Protein AF-A0A852U367-F1 (afdb_monomer)

Nearest PDB structures (foldseek):
  8a5p-assembly1_X  TM=5.467E-01  e=6.351E+00  Thermochaetoides thermophila
  8a5q-assembly1_X  TM=4.350E-01  e=4.258E+00  Thermochaetoides thermophila
  8yt8-assembly1_D  TM=2.762E-01  e=5.942E+00  Mus musculus

Secondary structure (DSSP, 8-state):
------------PPPP-----PPP-----SS---TT--PPPPP-----PPPSS--EEEEEEE-TTS-EEEEEEE-

Radius of gyration: 23.04 Å; Cα contacts (8 Å, |Δi|>4): 33; chains: 1; bounding box: 66×36×51 Å

Mean predicted aligned error: 19.77 Å

Structure (mmCIF, N/CA/C/O backbone):
data_AF-A0A852U367-F1
#
_entry.id   AF-A0A852U367-F1
#
loop_
_atom_site.group_PDB
_atom_site.id
_atom_site.type_symbol
_atom_site.label_atom_id
_atom_site.label_alt_id
_atom_site.label_comp_id
_atom_site.label_asym_id
_atom_site.label_entity_id
_atom_site.label_seq_id
_atom_site.pdbx_PDB_ins_code
_atom_site.Cartn_x
_atom_site.Cartn_y
_atom_site.Cartn_z
_atom_site.occupancy
_atom_site.B_iso_or_equiv
_atom_site.auth_seq_id
_atom_site.auth_comp_id
_atom_site.auth_asym_id
_atom_site.auth_atom_id
_atom_site.pdbx_PDB_model_num
ATOM 1 N N . MET A 1 1 ? -43.765 15.676 -22.180 1.00 40.66 1 MET A N 1
ATOM 2 C CA . MET A 1 1 ? -43.417 16.291 -20.878 1.00 40.66 1 MET A CA 1
ATOM 3 C C . MET A 1 1 ? -41.918 16.116 -20.650 1.00 40.66 1 MET A C 1
ATOM 5 O O . MET A 1 1 ? -41.473 14.985 -20.518 1.00 40.66 1 MET A O 1
ATOM 9 N N . ALA A 1 2 ? -41.134 17.196 -20.715 1.00 51.03 2 ALA A N 1
ATOM 10 C CA . ALA A 1 2 ? -39.670 17.157 -20.626 1.00 51.03 2 ALA A CA 1
ATOM 11 C C . ALA A 1 2 ? -39.202 17.343 -19.172 1.00 51.03 2 ALA A C 1
ATOM 13 O O . ALA A 1 2 ? -39.655 18.263 -18.493 1.00 51.03 2 ALA A O 1
ATOM 14 N N . ARG A 1 3 ? -38.308 16.472 -18.689 1.00 58.69 3 ARG A N 1
ATOM 15 C CA . ARG A 1 3 ? -37.721 16.549 -17.341 1.00 58.69 3 ARG A CA 1
ATOM 16 C C . ARG A 1 3 ? -36.452 17.408 -17.400 1.00 58.69 3 ARG A C 1
ATOM 18 O O . ARG A 1 3 ? -35.515 17.046 -18.104 1.00 58.69 3 ARG A O 1
A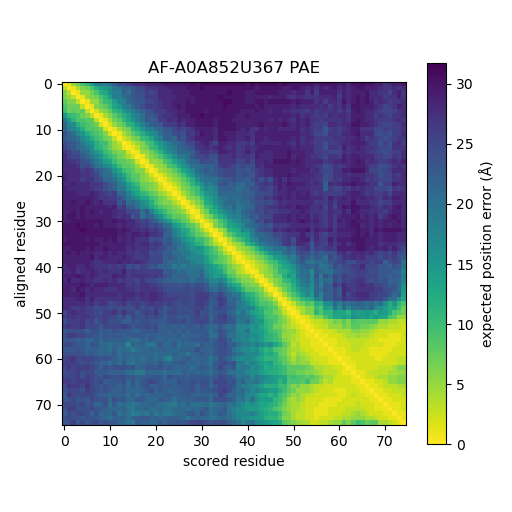TOM 25 N N . LYS A 1 4 ? -36.416 18.539 -16.684 1.00 49.41 4 LYS A N 1
ATOM 26 C CA . LYS A 1 4 ? -35.188 19.330 -16.485 1.00 49.41 4 LYS A CA 1
ATOM 27 C C . LYS A 1 4 ? -34.362 18.674 -15.378 1.00 49.41 4 LYS A C 1
ATOM 29 O O . LYS A 1 4 ? -34.796 18.642 -14.232 1.00 49.41 4 LYS A O 1
ATOM 34 N N . VAL A 1 5 ? -33.189 18.156 -15.727 1.00 56.78 5 VAL A N 1
ATOM 35 C CA . VAL A 1 5 ? -32.150 17.785 -14.761 1.00 56.78 5 VAL A CA 1
ATOM 36 C C . VAL A 1 5 ? -31.360 19.058 -14.481 1.00 56.78 5 VAL A C 1
ATOM 38 O O . VAL A 1 5 ? -30.673 19.561 -15.364 1.00 56.78 5 VAL A O 1
ATOM 41 N N . SER A 1 6 ? -31.519 19.636 -13.294 1.00 55.38 6 SER A N 1
ATOM 42 C CA . SER A 1 6 ? -30.631 20.701 -12.833 1.00 55.38 6 SER A CA 1
ATOM 43 C C . SER A 1 6 ? -29.328 20.059 -12.364 1.00 55.38 6 SER A C 1
ATOM 45 O O . SER A 1 6 ? -29.319 19.372 -11.341 1.00 55.38 6 SER A O 1
ATOM 47 N N . GLU A 1 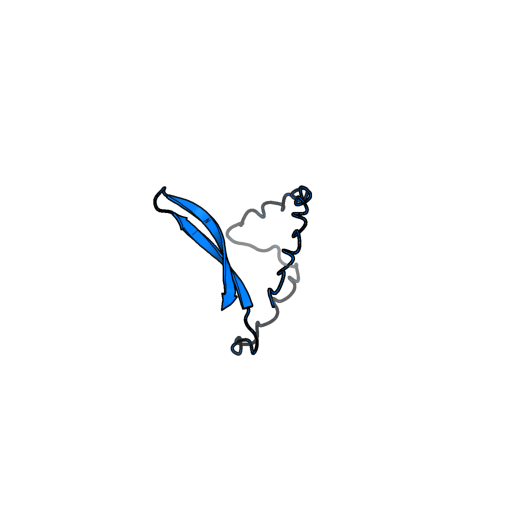7 ? -28.247 20.261 -13.117 1.00 52.31 7 GLU A N 1
ATOM 48 C CA . GLU A 1 7 ? -26.886 19.991 -12.655 1.00 52.31 7 GLU A CA 1
ATOM 49 C C . GLU A 1 7 ? -26.642 20.777 -11.366 1.00 52.31 7 GLU A C 1
ATOM 51 O O . GLU A 1 7 ? -26.673 22.007 -11.341 1.00 52.31 7 GLU A O 1
ATOM 56 N N . ALA A 1 8 ? -26.436 20.054 -10.269 1.00 55.66 8 ALA A N 1
ATOM 57 C CA . ALA A 1 8 ? -25.934 20.642 -9.046 1.00 55.66 8 ALA A CA 1
ATOM 58 C C . ALA A 1 8 ? -24.496 21.103 -9.311 1.00 55.66 8 ALA A C 1
ATOM 60 O O . ALA A 1 8 ? -23.600 20.278 -9.490 1.00 55.66 8 ALA A O 1
ATOM 61 N N . SER A 1 9 ? -24.278 22.418 -9.345 1.00 52.47 9 SER A N 1
ATOM 62 C CA . SER A 1 9 ? -22.950 23.026 -9.380 1.00 52.47 9 SER A CA 1
ATOM 63 C C . SER A 1 9 ? -22.167 22.593 -8.139 1.00 52.47 9 SER A C 1
ATOM 65 O O . SER A 1 9 ? -22.292 23.183 -7.065 1.00 52.47 9 SER A O 1
ATOM 67 N N . LEU A 1 10 ? -21.381 21.523 -8.268 1.00 56.75 10 LEU A N 1
ATOM 68 C CA . LEU A 1 10 ? -20.477 21.036 -7.234 1.00 56.75 10 LEU A CA 1
ATOM 69 C C . LEU A 1 10 ? -19.367 22.073 -7.044 1.00 56.75 10 LEU A C 1
ATOM 71 O O . LEU A 1 10 ? -18.378 22.118 -7.776 1.00 56.75 10 LEU A O 1
ATOM 75 N N . SER A 1 11 ? -19.583 22.943 -6.059 1.00 54.06 11 SER A N 1
ATOM 76 C CA . SER A 1 11 ? -18.620 23.910 -5.543 1.00 54.06 11 SER A CA 1
ATOM 77 C C . SER A 1 11 ? -17.281 23.215 -5.276 1.00 54.06 11 SER A C 1
ATOM 79 O O . SER A 1 11 ? -17.122 22.476 -4.304 1.00 54.06 11 SER A O 1
ATOM 81 N N . THR A 1 12 ? -16.312 23.417 -6.170 1.00 53.94 12 THR A N 1
ATOM 82 C CA . THR A 1 12 ? -14.949 22.907 -5.997 1.00 53.94 12 THR A CA 1
ATOM 83 C C . THR A 1 12 ? -14.236 23.816 -5.002 1.00 53.94 12 THR A C 1
ATOM 85 O O . THR A 1 12 ? -13.578 24.791 -5.367 1.00 53.94 12 THR A O 1
ATOM 88 N N . ALA A 1 13 ? -14.411 23.527 -3.714 1.00 59.22 13 ALA A N 1
ATOM 89 C CA . ALA A 1 13 ? -13.650 24.161 -2.649 1.00 59.22 13 ALA A CA 1
ATOM 90 C C . ALA A 1 13 ? -12.151 23.876 -2.863 1.00 59.22 13 ALA A C 1
ATOM 92 O O . ALA A 1 13 ? -11.715 22.724 -2.867 1.00 59.22 13 ALA A O 1
ATOM 93 N N . ARG A 1 14 ? -11.347 24.929 -3.069 1.00 61.84 14 ARG A N 1
ATOM 94 C CA . ARG A 1 14 ? -9.881 24.820 -3.138 1.00 61.84 14 ARG A CA 1
ATOM 95 C C . ARG A 1 14 ? -9.350 24.210 -1.831 1.00 61.84 14 ARG A C 1
ATOM 97 O O . ARG A 1 14 ? -9.702 24.710 -0.762 1.00 61.84 14 ARG A O 1
ATOM 104 N N . PRO A 1 15 ? -8.460 23.204 -1.874 1.00 63.09 15 PRO A N 1
ATOM 105 C CA . PRO A 1 15 ? -7.837 22.698 -0.660 1.00 63.09 15 PRO A CA 1
ATOM 106 C C . PRO A 1 15 ? -6.904 23.760 -0.059 1.00 63.09 15 PRO A C 1
ATOM 108 O O . PRO A 1 15 ? -6.022 24.299 -0.731 1.00 63.09 15 PRO A O 1
ATOM 111 N N . VAL A 1 16 ? -7.100 24.059 1.226 1.00 64.19 16 VAL A N 1
ATOM 112 C CA . VAL A 1 16 ? -6.214 24.917 2.024 1.00 64.19 16 VAL A CA 1
ATOM 113 C C . VAL A 1 16 ? -4.850 24.235 2.149 1.00 64.19 16 VAL A C 1
ATOM 115 O O . VAL A 1 16 ? -4.762 23.082 2.573 1.00 64.19 16 VAL A O 1
ATOM 118 N N . SER A 1 17 ? -3.777 24.950 1.793 1.00 61.44 17 SER A N 1
ATOM 119 C CA . SER A 1 17 ? -2.393 24.479 1.929 1.00 61.44 17 SER A CA 1
ATOM 120 C C . SER A 1 17 ? -2.107 24.079 3.379 1.00 61.44 17 SER A C 1
ATOM 122 O O . SER A 1 17 ? -1.966 24.921 4.267 1.00 61.44 17 SER A O 1
ATOM 124 N N . THR A 1 18 ? -2.050 22.774 3.645 1.00 63.69 18 THR A N 1
ATOM 125 C CA . THR A 1 18 ? -1.727 22.263 4.975 1.00 63.69 18 THR A CA 1
ATOM 126 C C . THR A 1 18 ? -0.224 22.425 5.194 1.00 63.69 18 THR A C 1
ATOM 128 O O . THR A 1 18 ? 0.591 21.767 4.546 1.00 63.69 18 THR A O 1
ATOM 131 N N . ARG A 1 19 ? 0.162 23.321 6.109 1.00 65.44 19 ARG A N 1
ATOM 132 C CA . ARG A 1 19 ? 1.554 23.543 6.531 1.00 65.44 19 ARG A CA 1
ATOM 133 C C . ARG A 1 19 ? 2.189 22.200 6.922 1.00 65.44 19 ARG A C 1
ATOM 135 O O . ARG A 1 19 ? 1.854 21.636 7.962 1.00 65.44 19 ARG A O 1
ATOM 142 N N . ARG A 1 20 ? 3.099 21.670 6.091 1.00 65.44 20 ARG A N 1
ATOM 143 C CA . ARG A 1 20 ? 3.833 20.419 6.362 1.00 65.44 20 ARG A CA 1
ATOM 144 C C . ARG A 1 20 ? 4.558 20.533 7.707 1.00 65.44 20 ARG A C 1
ATOM 146 O O . ARG A 1 20 ? 5.562 21.236 7.806 1.00 65.44 20 ARG A O 1
ATOM 153 N N . ARG A 1 21 ? 4.101 19.811 8.737 1.00 67.56 21 ARG A N 1
ATOM 154 C CA . ARG A 1 21 ? 4.937 19.540 9.916 1.00 67.56 21 ARG A CA 1
ATOM 155 C C . ARG A 1 21 ? 6.100 18.663 9.458 1.00 67.56 21 ARG A C 1
ATOM 157 O O . ARG A 1 21 ? 5.889 17.523 9.043 1.00 67.56 21 ARG A O 1
ATOM 164 N N . ARG A 1 22 ? 7.324 19.196 9.510 1.00 64.62 22 ARG A N 1
ATOM 165 C CA . ARG A 1 22 ? 8.539 18.386 9.370 1.00 64.62 22 ARG A CA 1
ATOM 166 C C . ARG A 1 22 ? 8.541 17.362 10.504 1.00 64.62 22 ARG A C 1
ATOM 168 O O . ARG A 1 22 ? 8.552 17.743 11.671 1.00 64.62 22 ARG A O 1
ATOM 175 N N . ARG A 1 23 ? 8.496 16.072 10.162 1.00 66.50 23 ARG A N 1
ATOM 176 C CA . ARG A 1 23 ? 8.799 15.009 11.124 1.00 66.50 23 ARG A CA 1
ATOM 177 C C . ARG A 1 23 ? 10.300 15.077 11.427 1.00 66.50 23 ARG A C 1
ATOM 179 O O . ARG A 1 23 ? 11.068 15.252 10.477 1.00 66.50 23 ARG A O 1
ATOM 186 N N . PRO A 1 24 ? 10.733 14.954 12.692 1.00 59.97 24 PRO A N 1
ATOM 187 C CA . PRO A 1 24 ? 12.145 14.760 12.975 1.00 59.97 24 PRO A CA 1
ATOM 188 C C . PRO A 1 24 ? 12.598 13.482 12.264 1.00 59.97 24 PRO A C 1
ATOM 190 O O . PRO A 1 24 ? 11.950 12.438 12.365 1.00 59.97 24 PRO A O 1
ATOM 193 N N . SER A 1 25 ? 13.673 13.579 11.486 1.00 59.72 25 SER A N 1
ATOM 194 C CA . SER A 1 25 ? 14.329 12.409 10.918 1.00 59.72 25 SER A CA 1
ATOM 195 C C . SER A 1 25 ? 14.928 11.619 12.075 1.00 59.72 25 SER A C 1
ATOM 197 O O . SER A 1 25 ? 15.971 11.994 12.608 1.00 59.72 25 SER A O 1
ATOM 199 N N . VAL A 1 26 ? 14.259 10.548 12.497 1.00 60.06 26 VAL A N 1
ATOM 200 C CA . VAL A 1 26 ? 14.866 9.585 13.414 1.00 60.06 26 VAL A CA 1
ATOM 201 C C . VAL A 1 26 ? 15.954 8.875 12.616 1.00 60.06 26 VAL A C 1
ATOM 203 O O . VAL A 1 26 ? 15.663 8.064 11.733 1.00 60.06 26 VAL A O 1
ATOM 206 N N . ALA A 1 27 ? 17.210 9.239 12.868 1.00 62.22 27 ALA A N 1
ATOM 207 C CA . ALA A 1 27 ? 18.343 8.472 12.386 1.00 62.22 27 ALA A CA 1
ATOM 208 C C . ALA A 1 27 ? 18.198 7.058 12.960 1.00 62.22 27 ALA A C 1
ATOM 210 O O . ALA A 1 27 ? 18.152 6.879 14.175 1.00 62.22 27 ALA A O 1
ATOM 211 N N . ARG A 1 28 ? 18.063 6.052 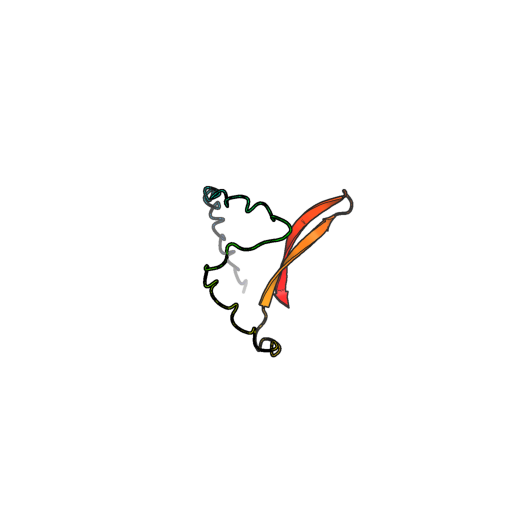12.090 1.00 61.31 28 ARG A N 1
ATOM 212 C CA . ARG A 1 28 ? 18.121 4.649 12.506 1.00 61.31 28 ARG A CA 1
ATOM 213 C C . ARG A 1 28 ? 19.556 4.366 12.941 1.00 61.31 28 ARG A C 1
ATOM 215 O O . ARG A 1 28 ? 20.391 4.018 12.110 1.00 61.31 28 ARG A O 1
ATOM 222 N N . THR A 1 29 ? 19.852 4.547 14.223 1.00 58.00 29 THR A N 1
ATOM 223 C CA . THR A 1 29 ? 21.071 4.018 14.826 1.00 58.00 29 THR A CA 1
ATOM 224 C C . THR A 1 29 ? 20.981 2.4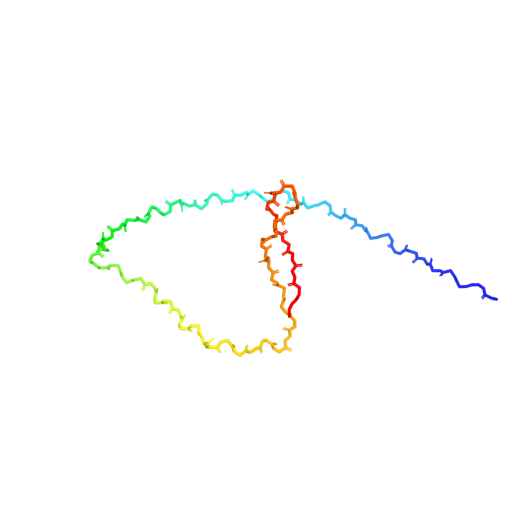97 14.768 1.00 58.00 29 THR A C 1
ATOM 226 O O . THR A 1 29 ? 20.094 1.871 15.349 1.00 58.00 29 THR A O 1
ATOM 229 N N . ARG A 1 30 ? 21.858 1.882 13.970 1.00 59.12 30 ARG A N 1
ATOM 230 C CA . ARG A 1 30 ? 22.076 0.438 14.025 1.00 59.12 30 ARG A CA 1
ATOM 231 C C . ARG A 1 30 ? 22.674 0.125 15.394 1.00 59.12 30 ARG A C 1
ATOM 233 O O . ARG A 1 30 ? 23.830 0.443 15.631 1.00 59.12 30 ARG A O 1
ATOM 240 N N . GLY A 1 31 ? 21.882 -0.526 16.240 1.00 60.66 31 GLY A N 1
ATOM 241 C CA . GLY A 1 31 ? 22.360 -1.204 17.440 1.00 60.66 31 GLY A CA 1
ATOM 242 C C . GLY A 1 31 ? 22.525 -0.302 18.661 1.00 60.66 31 GLY A C 1
ATOM 243 O O . GLY A 1 31 ? 23.094 0.782 18.593 1.00 60.66 31 GLY A O 1
ATOM 244 N N . THR A 1 32 ? 22.090 -0.840 19.799 1.00 56.81 32 THR A N 1
ATOM 245 C CA . THR A 1 32 ? 22.161 -0.292 21.166 1.00 56.81 32 THR A CA 1
ATOM 246 C C . THR A 1 32 ? 21.092 0.752 21.505 1.00 56.81 32 THR A C 1
ATOM 248 O O . THR A 1 32 ? 21.290 1.959 21.393 1.00 56.81 32 THR A O 1
ATOM 251 N N . ALA A 1 33 ? 19.930 0.270 21.960 1.00 57.19 33 ALA A N 1
ATOM 252 C CA . ALA A 1 33 ? 19.003 1.095 22.728 1.00 57.19 33 ALA A CA 1
ATOM 253 C C . ALA A 1 33 ? 19.653 1.465 24.078 1.00 57.19 33 ALA A C 1
ATOM 255 O O . ALA A 1 33 ? 20.299 0.601 24.680 1.00 57.19 33 ALA A O 1
ATOM 256 N N . PRO A 1 34 ? 19.492 2.702 24.583 1.00 56.22 34 PRO A N 1
ATOM 257 C CA . PRO A 1 34 ? 19.891 3.024 25.943 1.00 56.22 34 PRO A CA 1
ATOM 258 C C . PRO A 1 34 ? 19.052 2.188 26.917 1.00 56.22 34 PRO A C 1
ATOM 260 O O . PRO A 1 34 ? 17.820 2.169 26.865 1.00 56.22 34 PRO A O 1
ATOM 263 N N . MET A 1 35 ? 19.755 1.456 27.774 1.00 57.84 35 MET A N 1
ATOM 264 C CA . MET A 1 35 ? 19.213 0.598 28.820 1.00 57.84 35 MET A CA 1
ATOM 265 C C . MET A 1 35 ? 18.339 1.455 29.753 1.00 57.84 35 MET A C 1
ATOM 267 O O . MET A 1 35 ? 18.861 2.267 30.509 1.00 57.84 35 MET A O 1
ATOM 271 N N . GLY A 1 36 ? 17.009 1.339 29.642 1.00 59.72 36 GLY A N 1
ATOM 272 C CA . GLY A 1 36 ? 16.062 2.011 30.546 1.00 59.72 36 GLY A CA 1
ATOM 273 C C . GLY A 1 36 ? 14.886 2.761 29.909 1.00 59.72 36 GLY A C 1
ATOM 274 O O . GLY A 1 36 ? 14.025 3.239 30.641 1.00 59.72 36 GLY A O 1
ATOM 275 N N . MET A 1 37 ? 14.784 2.861 28.580 1.00 60.62 37 MET A N 1
ATOM 276 C CA . MET A 1 37 ? 13.561 3.387 27.956 1.00 60.62 37 MET A CA 1
ATOM 277 C C . MET A 1 37 ? 12.516 2.278 27.806 1.00 60.62 37 MET A C 1
ATOM 279 O O . MET A 1 37 ? 12.610 1.449 26.901 1.00 60.62 37 MET A O 1
ATOM 283 N N . THR A 1 38 ? 11.492 2.288 28.661 1.00 67.94 38 THR A N 1
ATOM 284 C CA . THR A 1 38 ? 10.254 1.531 28.433 1.00 67.94 38 THR A CA 1
ATOM 285 C C . THR A 1 38 ? 9.569 2.110 27.198 1.00 67.94 38 THR A C 1
ATOM 287 O O . THR A 1 38 ? 8.846 3.103 27.266 1.00 67.94 38 THR A O 1
ATOM 290 N N . LEU A 1 39 ? 9.862 1.538 26.033 1.00 74.25 39 LEU A N 1
ATOM 291 C CA . LEU A 1 39 ? 9.154 1.864 24.803 1.00 74.25 39 LEU A CA 1
ATOM 292 C C . LEU A 1 39 ? 7.701 1.391 24.954 1.00 74.25 39 LEU A C 1
ATOM 294 O O . LEU A 1 39 ? 7.484 0.292 25.471 1.00 74.25 39 LEU A O 1
ATOM 298 N N . PRO A 1 40 ? 6.700 2.180 24.522 1.00 75.44 40 PRO A N 1
ATOM 299 C CA . PRO A 1 40 ? 5.333 1.692 24.488 1.00 75.44 40 PRO A CA 1
ATOM 300 C C . PRO A 1 40 ? 5.301 0.444 23.610 1.00 75.44 40 PRO A C 1
ATOM 302 O O . PRO A 1 40 ? 5.758 0.464 22.464 1.00 75.44 40 PRO A O 1
ATOM 305 N N . GLN A 1 41 ? 4.797 -0.646 24.179 1.00 73.75 41 GLN A N 1
ATOM 306 C CA . GLN A 1 41 ? 4.659 -1.902 23.466 1.00 73.75 41 GLN A CA 1
ATOM 307 C C . GLN A 1 41 ? 3.740 -1.655 22.260 1.00 73.75 41 GLN A C 1
ATOM 309 O O . GLN A 1 41 ? 2.659 -1.073 22.432 1.00 73.75 41 GLN A O 1
ATOM 314 N N . PRO A 1 42 ? 4.155 -2.010 21.031 1.00 70.44 42 PRO A N 1
ATOM 315 C CA . PRO A 1 42 ? 3.248 -1.951 19.900 1.00 70.44 42 PRO A CA 1
ATOM 316 C C . PRO A 1 42 ? 2.065 -2.863 20.222 1.00 70.44 42 PRO A C 1
ATOM 318 O O . PRO A 1 42 ? 2.263 -4.013 20.607 1.00 70.44 42 PRO A O 1
ATOM 321 N N . ARG A 1 43 ? 0.838 -2.337 20.118 1.00 72.25 43 ARG A N 1
ATOM 322 C CA . ARG A 1 43 ? -0.359 -3.168 20.265 1.00 72.25 43 ARG A CA 1
ATOM 323 C C . ARG A 1 43 ? -0.279 -4.278 19.228 1.00 72.25 43 ARG A C 1
ATOM 325 O O . ARG A 1 43 ? -0.0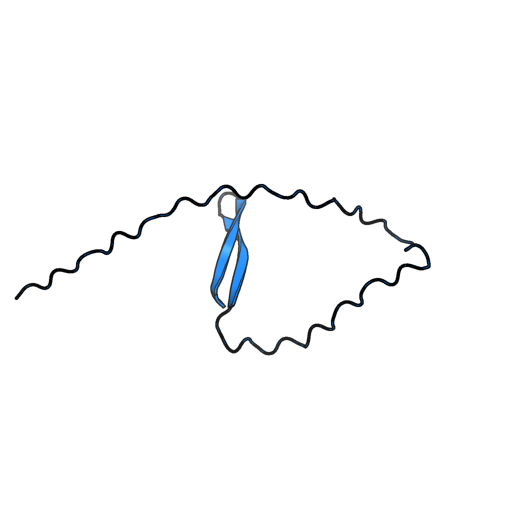73 -3.985 18.046 1.00 72.25 43 ARG A O 1
ATOM 332 N N . GLU A 1 44 ? -0.421 -5.517 19.685 1.00 65.69 44 GLU A N 1
ATOM 333 C CA . GLU A 1 44 ? -0.596 -6.663 18.805 1.00 65.69 44 GLU A CA 1
ATOM 334 C C . GLU A 1 44 ? -1.753 -6.324 17.870 1.00 65.69 44 GLU A C 1
ATOM 336 O O . GLU A 1 44 ? -2.865 -6.010 18.295 1.00 65.69 44 GLU A O 1
ATOM 341 N N . THR A 1 45 ? -1.429 -6.209 16.586 1.00 58.97 45 THR A N 1
ATOM 342 C CA . THR A 1 45 ? -2.432 -5.945 15.567 1.00 58.97 45 THR A CA 1
ATOM 343 C C . THR A 1 45 ? -3.147 -7.268 15.400 1.00 58.97 45 THR A C 1
ATOM 345 O O . THR A 1 45 ? -2.566 -8.186 14.827 1.00 58.97 45 THR A O 1
ATOM 348 N N . GLU A 1 46 ? -4.343 -7.384 15.983 1.00 59.75 46 GLU A N 1
ATOM 349 C CA . GLU A 1 46 ? -5.233 -8.517 15.748 1.00 59.75 46 GLU A CA 1
ATOM 350 C C . GLU A 1 46 ? -5.223 -8.831 14.252 1.00 59.75 46 GLU A C 1
ATOM 352 O O . GLU A 1 46 ? -5.361 -7.934 13.406 1.00 59.75 46 GLU A O 1
ATOM 357 N N . GLU A 1 47 ? -4.959 -10.098 13.944 1.00 59.81 47 GLU A N 1
ATOM 358 C CA . GLU A 1 47 ? -4.945 -10.633 12.595 1.00 59.81 47 GLU A CA 1
ATOM 359 C C . GLU A 1 47 ? -6.211 -10.148 11.886 1.00 59.81 47 GLU A C 1
ATOM 361 O O . GLU A 1 47 ? -7.335 -10.402 12.318 1.00 59.81 47 GLU A O 1
ATOM 366 N N . THR A 1 48 ? -6.005 -9.295 10.882 1.00 60.03 48 THR A N 1
ATOM 367 C CA . THR A 1 48 ? -7.042 -8.429 10.329 1.00 60.03 48 THR A CA 1
ATOM 368 C C . THR A 1 48 ? -8.131 -9.283 9.697 1.00 60.03 48 THR A C 1
ATOM 370 O O . THR A 1 48 ? -7.990 -9.735 8.561 1.00 60.03 48 THR A O 1
ATOM 373 N N . ALA A 1 49 ? -9.237 -9.480 10.416 1.00 68.00 49 ALA A N 1
ATOM 374 C CA . ALA A 1 49 ? -10.481 -9.915 9.805 1.00 68.00 49 ALA A CA 1
ATOM 375 C C . ALA A 1 49 ? -10.764 -8.994 8.610 1.00 68.00 49 ALA A C 1
ATOM 377 O O . ALA A 1 49 ? -10.594 -7.772 8.712 1.00 68.00 49 ALA A O 1
ATOM 378 N N . ALA A 1 50 ? -11.150 -9.573 7.468 1.00 71.12 50 ALA A N 1
ATOM 379 C CA . ALA A 1 50 ? -11.481 -8.784 6.291 1.00 71.12 50 ALA A CA 1
ATOM 380 C C . ALA A 1 50 ? -12.499 -7.702 6.696 1.00 71.12 50 ALA A C 1
ATOM 382 O O . ALA A 1 50 ? -13.479 -8.003 7.388 1.00 71.12 50 ALA A O 1
ATOM 383 N N . PRO A 1 51 ? -12.254 -6.433 6.337 1.00 68.31 51 PRO A N 1
ATOM 384 C CA . PRO A 1 51 ? -13.102 -5.342 6.774 1.00 68.31 51 PRO A CA 1
ATOM 385 C C . PRO A 1 51 ? -14.521 -5.581 6.25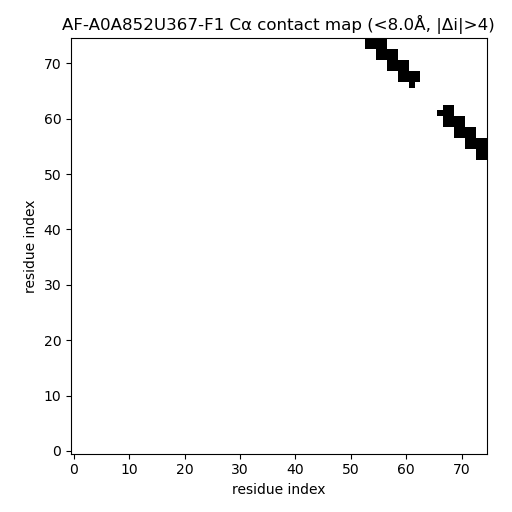2 1.00 68.31 51 PRO A C 1
ATOM 387 O O . PRO A 1 51 ? -14.735 -5.768 5.058 1.00 68.31 51 PRO A O 1
ATOM 390 N N . ALA A 1 52 ? -15.518 -5.533 7.136 1.00 81.44 52 ALA A N 1
ATOM 391 C CA . ALA A 1 52 ? -16.927 -5.704 6.760 1.00 81.44 52 ALA A CA 1
ATOM 392 C C . ALA A 1 52 ? -17.463 -4.580 5.841 1.00 81.44 52 ALA A C 1
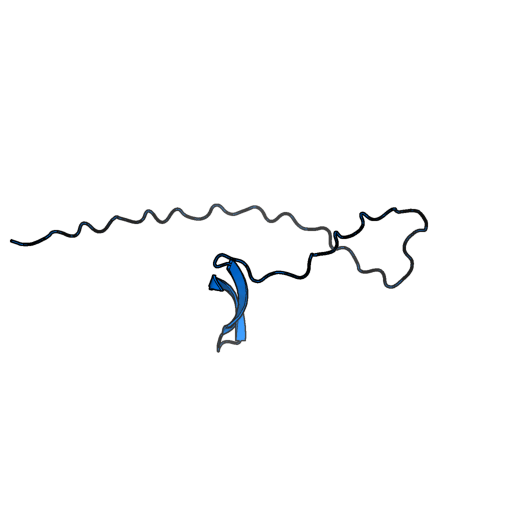ATOM 394 O O . ALA A 1 52 ? -18.633 -4.581 5.462 1.00 81.44 52 ALA A O 1
ATOM 395 N N . ARG A 1 53 ? -16.637 -3.572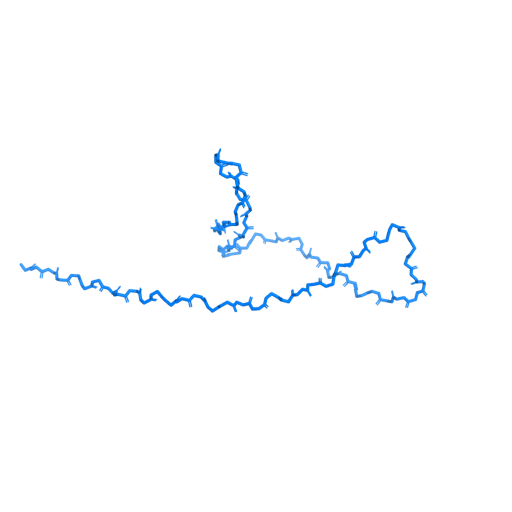 5.535 1.00 83.75 53 ARG A N 1
ATOM 396 C CA . ARG A 1 53 ? -16.963 -2.380 4.750 1.00 83.75 53 ARG A CA 1
ATOM 397 C C . ARG A 1 53 ? -15.794 -2.043 3.827 1.00 83.75 53 ARG A C 1
ATOM 399 O O . ARG A 1 53 ? -14.653 -2.303 4.209 1.00 83.75 53 ARG A O 1
ATOM 406 N N . PRO A 1 54 ? -16.061 -1.412 2.673 1.00 87.75 54 PRO A N 1
ATOM 407 C CA . PRO A 1 54 ? -15.005 -1.037 1.748 1.00 87.75 54 PRO A CA 1
ATOM 408 C C . PRO A 1 54 ? -14.012 -0.078 2.412 1.00 87.75 54 PRO A C 1
ATOM 410 O O . PRO A 1 54 ? -14.404 0.882 3.086 1.00 87.75 54 PRO A O 1
ATOM 413 N N . LEU A 1 55 ? -12.723 -0.331 2.209 1.00 91.50 55 LEU A N 1
ATOM 414 C CA . LEU A 1 55 ? -11.635 0.490 2.724 1.00 91.50 55 LEU A CA 1
ATOM 415 C C . LEU A 1 55 ? -11.035 1.342 1.615 1.00 91.50 55 LEU A C 1
ATOM 417 O O . LEU A 1 55 ? -10.697 0.856 0.538 1.00 91.50 55 LEU A O 1
ATOM 421 N N . LEU A 1 56 ? -10.817 2.620 1.920 1.00 95.19 56 LEU A N 1
ATOM 422 C CA . LEU A 1 56 ? -10.002 3.485 1.081 1.00 95.19 56 LEU A CA 1
ATOM 423 C C . LEU A 1 56 ? -8.525 3.260 1.407 1.00 95.19 56 LEU A C 1
ATOM 425 O O . LEU A 1 56 ? -8.081 3.527 2.526 1.00 95.19 56 LEU A O 1
ATOM 429 N N . ARG A 1 57 ? -7.745 2.819 0.422 1.00 93.38 57 ARG A N 1
ATOM 430 C CA . ARG A 1 57 ? -6.294 2.658 0.538 1.00 93.38 57 ARG A CA 1
ATOM 431 C C . ARG A 1 57 ? -5.574 3.594 -0.417 1.00 93.38 57 ARG A C 1
ATOM 433 O O . ARG A 1 57 ? -5.901 3.673 -1.595 1.00 93.38 57 ARG A O 1
ATOM 440 N N . TRP A 1 58 ? -4.553 4.269 0.096 1.00 95.00 58 TRP A N 1
ATOM 441 C CA . TRP A 1 58 ? -3.615 5.028 -0.723 1.00 95.00 58 TRP A CA 1
ATOM 442 C C . TRP A 1 58 ? -2.501 4.105 -1.203 1.00 95.00 58 TRP A C 1
ATOM 444 O O . TRP A 1 58 ? -1.806 3.494 -0.392 1.00 95.00 58 TRP A O 1
ATOM 454 N N . VAL A 1 59 ? -2.326 4.013 -2.514 1.00 94.88 59 VAL A N 1
ATOM 455 C CA . VAL A 1 59 ? -1.244 3.267 -3.160 1.00 94.88 59 VAL A CA 1
ATOM 456 C C . VAL A 1 59 ? -0.424 4.200 -4.029 1.00 94.88 59 VAL A C 1
ATOM 458 O O . VAL A 1 59 ? -0.918 5.205 -4.524 1.00 94.88 59 VAL A O 1
ATOM 461 N N . LEU A 1 60 ? 0.854 3.883 -4.186 1.00 96.56 60 LEU A N 1
ATOM 462 C CA . LEU A 1 60 ? 1.716 4.580 -5.124 1.00 96.56 60 LEU A CA 1
ATOM 463 C C . LEU A 1 60 ? 1.638 3.864 -6.469 1.00 96.56 60 LEU A C 1
ATOM 465 O O . LEU A 1 60 ? 1.991 2.689 -6.555 1.00 96.56 60 LEU A O 1
ATOM 469 N N . THR A 1 61 ? 1.186 4.577 -7.493 1.00 95.00 61 THR A N 1
ATOM 470 C CA . THR A 1 61 ? 1.148 4.087 -8.871 1.00 95.00 61 THR A CA 1
ATOM 471 C C . THR A 1 61 ? 2.205 4.837 -9.666 1.00 95.00 61 THR A C 1
ATOM 473 O O . THR A 1 61 ? 2.329 6.059 -9.545 1.00 95.00 61 THR A O 1
ATOM 476 N N . THR A 1 62 ? 2.983 4.108 -10.457 1.00 96.19 62 THR A N 1
ATOM 477 C CA . THR A 1 62 ? 3.937 4.697 -11.397 1.00 96.19 62 THR A CA 1
ATOM 478 C C . THR A 1 62 ? 3.286 4.738 -12.771 1.00 96.19 62 THR A C 1
ATOM 480 O O . THR A 1 62 ? 2.756 3.724 -13.218 1.00 96.19 62 THR A O 1
ATOM 483 N N . ASP A 1 63 ? 3.274 5.913 -13.396 1.00 93.62 63 ASP A N 1
ATOM 484 C CA . ASP A 1 63 ? 2.764 6.092 -14.755 1.00 93.62 63 ASP A CA 1
ATOM 485 C C . ASP A 1 63 ? 3.794 5.672 -15.819 1.00 93.62 63 ASP A C 1
ATOM 487 O O . ASP A 1 63 ? 4.958 5.400 -15.514 1.00 93.62 63 ASP A O 1
ATOM 491 N N . ASP A 1 64 ? 3.376 5.662 -17.086 1.00 95.50 64 ASP A N 1
ATOM 492 C CA . ASP A 1 64 ? 4.246 5.323 -18.224 1.00 95.50 64 ASP A CA 1
ATOM 493 C C . ASP A 1 64 ? 5.415 6.313 -18.396 1.00 95.50 64 ASP A C 1
ATOM 495 O O . ASP A 1 64 ? 6.429 5.993 -19.013 1.00 95.50 64 ASP A O 1
ATOM 499 N N . ASN A 1 65 ? 5.309 7.509 -17.803 1.00 94.50 65 ASN A N 1
ATOM 500 C CA . ASN A 1 65 ? 6.369 8.517 -17.780 1.00 94.50 65 ASN A CA 1
ATOM 501 C C . ASN A 1 65 ? 7.354 8.310 -16.611 1.00 94.50 65 ASN A C 1
ATOM 503 O O . ASN A 1 65 ? 8.219 9.159 -16.375 1.00 94.50 65 ASN A O 1
ATOM 507 N N . GLY A 1 66 ? 7.208 7.225 -15.843 1.00 95.69 66 GLY A N 1
ATOM 508 C CA . GLY A 1 66 ? 8.051 6.890 -14.697 1.00 95.69 66 GLY A CA 1
ATOM 509 C C . GLY A 1 66 ? 7.795 7.739 -13.449 1.00 95.69 66 GLY A C 1
ATOM 510 O O . GLY A 1 66 ? 8.569 7.675 -12.492 1.00 95.69 66 GLY A O 1
ATOM 511 N N . ARG A 1 67 ? 6.734 8.552 -13.416 1.00 96.56 67 ARG A N 1
ATOM 512 C CA . ARG A 1 67 ? 6.376 9.365 -12.251 1.00 96.56 67 ARG A CA 1
ATOM 513 C C . ARG A 1 67 ? 5.500 8.564 -11.305 1.00 96.56 67 ARG A C 1
ATOM 515 O O . ARG A 1 67 ? 4.437 8.070 -11.669 1.00 96.56 67 ARG A O 1
ATOM 522 N N . THR A 1 68 ? 5.919 8.504 -10.047 1.00 96.75 68 THR A N 1
ATOM 523 C CA . THR A 1 68 ? 5.138 7.880 -8.980 1.00 96.75 68 THR A CA 1
ATOM 524 C C . THR A 1 68 ? 4.217 8.903 -8.324 1.00 96.75 68 THR A C 1
ATOM 526 O O . THR A 1 68 ? 4.672 9.940 -7.834 1.00 96.75 68 THR A O 1
ATOM 529 N N . ARG A 1 69 ? 2.919 8.599 -8.272 1.00 93.94 69 ARG A N 1
ATOM 530 C CA . ARG A 1 69 ? 1.900 9.439 -7.632 1.00 93.94 69 ARG A CA 1
ATOM 531 C C . ARG A 1 69 ? 1.013 8.619 -6.692 1.00 93.94 69 ARG A C 1
ATOM 533 O O . ARG A 1 69 ? 0.786 7.437 -6.946 1.00 93.94 69 ARG A O 1
ATOM 540 N N . PRO A 1 70 ? 0.525 9.216 -5.593 1.00 96.81 70 PRO A N 1
ATOM 541 C CA . PRO A 1 70 ? -0.437 8.556 -4.727 1.00 96.81 70 PRO A CA 1
ATOM 542 C C . PRO A 1 70 ? -1.821 8.522 -5.386 1.00 96.81 70 PRO A C 1
ATOM 544 O O . PRO A 1 70 ? -2.332 9.551 -5.824 1.00 96.81 70 PRO A O 1
ATOM 547 N N . GLU A 1 71 ? -2.441 7.350 -5.400 1.00 95.19 71 GLU A N 1
ATOM 548 C CA . GLU A 1 71 ? -3.791 7.102 -5.898 1.00 95.19 71 GLU A CA 1
ATOM 549 C C . GLU A 1 71 ? -4.635 6.444 -4.804 1.00 95.19 71 GLU A C 1
ATOM 551 O O . GLU A 1 71 ? -4.158 5.592 -4.049 1.00 95.19 71 GLU A O 1
ATOM 556 N N . ALA A 1 72 ? -5.896 6.860 -4.698 1.00 96.12 72 ALA A N 1
ATOM 557 C CA . ALA A 1 72 ? -6.835 6.306 -3.734 1.00 96.12 72 ALA A CA 1
ATOM 558 C C . ALA A 1 72 ? -7.639 5.178 -4.393 1.00 96.12 72 ALA A C 1
ATOM 560 O O . ALA A 1 72 ? -8.297 5.397 -5.410 1.00 96.12 72 ALA A O 1
ATOM 561 N N . ARG A 1 73 ? -7.592 3.973 -3.819 1.00 93.31 73 ARG A N 1
ATOM 562 C CA . ARG A 1 73 ? -8.317 2.793 -4.302 1.00 93.31 73 ARG A CA 1
ATOM 563 C C . ARG A 1 73 ? -9.229 2.253 -3.215 1.00 93.31 73 ARG A C 1
ATOM 565 O O . ARG A 1 73 ? -8.795 2.058 -2.082 1.00 93.31 73 ARG A O 1
ATOM 572 N N . TRP A 1 74 ? -10.475 1.998 -3.584 1.00 92.75 74 TRP A N 1
ATOM 573 C CA . TRP A 1 74 ? -11.405 1.240 -2.758 1.00 92.75 74 TRP A CA 1
ATOM 574 C C . TRP A 1 74 ? -11.098 -0.255 -2.887 1.00 92.75 74 TRP A C 1
ATOM 576 O O . TRP A 1 74 ? -10.799 -0.724 -3.989 1.00 92.75 74 TRP A O 1
ATOM 586 N N . GLN A 1 75 ? -11.132 -0.972 -1.767 1.00 80.25 75 GLN A N 1
ATOM 587 C CA . GLN A 1 75 ? -11.017 -2.430 -1.676 1.00 80.25 75 GLN A CA 1
ATOM 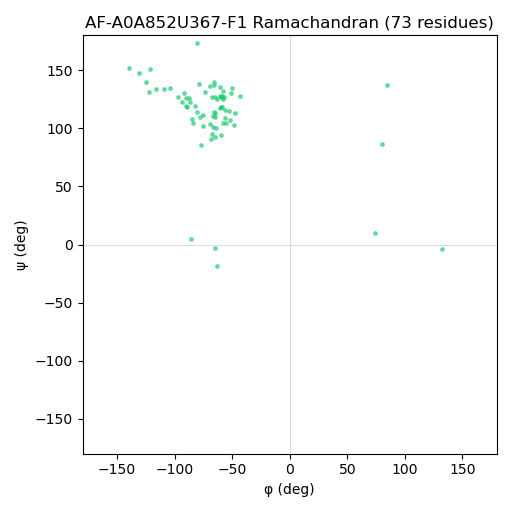588 C C . GLN A 1 75 ? -12.106 -2.976 -0.767 1.00 80.25 75 GLN A C 1
ATOM 590 O O . GLN A 1 75 ? -12.423 -2.280 0.225 1.00 80.25 75 GLN A O 1
#

Sequence (75 aa):
MARKVSEASLSTARPVSTRRRRRPSVARTRGTAPMGMTLPQPRETEETAAPARPLLRWVLTTDDNGRTRPEARWQ

pLDDT: mean 71.29, std 16.09, range [40.66, 96.81]

Solvent-accessible surface area (backbone atoms only — not comparable to full-atom values): 5644 Å² total; per-residue (Å²): 139,86,83,85,81,79,78,77,82,76,77,81,76,77,83,76,85,74,80,79,77,80,73,83,81,77,75,82,72,84,76,82,79,71,91,81,72,85,67,82,75,77,75,81,74,70,82,75,68,78,68,98,57,79,42,82,41,81,44,78,45,66,49,97,86,70,52,72,45,83,42,82,42,80,86

Foldseek 3Di:
DDDDDDPDPPPPDDDDPDDDDDDPPPDPDDDDDPPPDPDPDPPDPPPDDDDPDWDWDWDWDQDPVRDTDTDIDTD

Organism: NCBI:txid687207